Protein AF-A0A3C1A0M5-F1 (afdb_monomer_lite)

Structure (mmCIF, N/CA/C/O backbone):
data_AF-A0A3C1A0M5-F1
#
_entry.id   AF-A0A3C1A0M5-F1
#
loop_
_atom_site.group_PDB
_atom_site.id
_atom_site.type_symbol
_atom_site.label_atom_id
_atom_site.label_alt_id
_atom_site.label_comp_id
_atom_site.label_asym_id
_atom_site.label_entity_id
_atom_site.label_seq_id
_atom_site.pdbx_PDB_ins_code
_atom_site.Cartn_x
_atom_site.Cartn_y
_atom_site.Cartn_z
_atom_site.occupancy
_atom_site.B_iso_or_equiv
_atom_site.auth_seq_id
_atom_site.auth_comp_id
_atom_site.auth_asym_id
_atom_site.auth_atom_id
_atom_site.pdbx_PDB_model_num
ATOM 1 N N . GLY A 1 1 ? -6.409 7.046 7.857 1.00 90.31 1 GLY A N 1
ATOM 2 C CA . GLY A 1 1 ? -5.937 7.730 6.639 1.00 90.31 1 GLY A CA 1
ATOM 3 C C . GLY A 1 1 ? -4.904 6.906 5.899 1.00 90.31 1 GLY A C 1
ATOM 4 O O . GLY A 1 1 ? -5.255 6.249 4.936 1.00 90.31 1 GLY A O 1
ATOM 5 N N . LEU A 1 2 ? -3.653 6.894 6.368 1.00 95.25 2 LEU A N 1
ATOM 6 C CA . LEU A 1 2 ? -2.522 6.297 5.637 1.00 95.25 2 LEU A CA 1
ATOM 7 C C . LEU A 1 2 ? -2.721 4.829 5.232 1.00 95.25 2 LEU A C 1
ATOM 9 O O . LEU A 1 2 ? -2.490 4.498 4.079 1.00 95.25 2 LEU A O 1
ATOM 13 N N . ALA A 1 3 ? -3.193 3.969 6.142 1.00 94.88 3 ALA A N 1
ATOM 14 C CA . ALA A 1 3 ? -3.457 2.564 5.821 1.00 94.88 3 ALA A CA 1
ATOM 15 C C . ALA A 1 3 ? -4.419 2.410 4.628 1.00 94.88 3 ALA A C 1
ATOM 17 O O . ALA A 1 3 ? -4.153 1.622 3.732 1.00 94.88 3 ALA A O 1
ATOM 18 N N . PHE A 1 4 ? -5.478 3.227 4.581 1.00 93.31 4 PHE A N 1
ATOM 19 C CA . PHE A 1 4 ? -6.435 3.234 3.476 1.00 93.31 4 PHE A CA 1
ATOM 20 C C . PHE A 1 4 ? -5.796 3.676 2.159 1.00 93.31 4 PHE A C 1
ATOM 22 O O . PHE A 1 4 ? -5.977 2.986 1.168 1.00 93.31 4 PHE A O 1
ATOM 29 N N . GLN A 1 5 ? -5.020 4.767 2.148 1.00 94.75 5 GLN A N 1
ATOM 30 C CA . GLN A 1 5 ? -4.372 5.230 0.914 1.00 94.75 5 GLN A CA 1
ATOM 31 C C . GLN A 1 5 ? -3.403 4.183 0.354 1.00 94.75 5 GLN A C 1
ATOM 33 O O . GLN A 1 5 ? -3.333 3.991 -0.849 1.00 94.75 5 GLN A O 1
ATOM 38 N N . ILE A 1 6 ? -2.684 3.466 1.222 1.00 95.31 6 ILE A N 1
ATOM 39 C CA . ILE A 1 6 ? -1.785 2.394 0.781 1.00 95.31 6 ILE A CA 1
ATOM 40 C C . ILE A 1 6 ? -2.582 1.226 0.190 1.00 95.31 6 ILE A C 1
ATOM 42 O O . ILE A 1 6 ? -2.184 0.674 -0.832 1.00 95.31 6 ILE A O 1
ATOM 46 N N . THR A 1 7 ? -3.704 0.849 0.810 1.00 93.12 7 THR A N 1
ATOM 47 C CA . THR A 1 7 ? -4.614 -0.159 0.245 1.00 93.12 7 THR A CA 1
ATOM 48 C C . THR A 1 7 ? -5.188 0.296 -1.100 1.00 93.12 7 THR A C 1
ATOM 50 O O . THR A 1 7 ? -5.294 -0.517 -2.011 1.00 93.12 7 THR A O 1
ATOM 53 N N . ASP A 1 8 ? -5.534 1.575 -1.243 1.00 91.31 8 ASP A N 1
ATOM 54 C CA . ASP A 1 8 ? -6.044 2.166 -2.485 1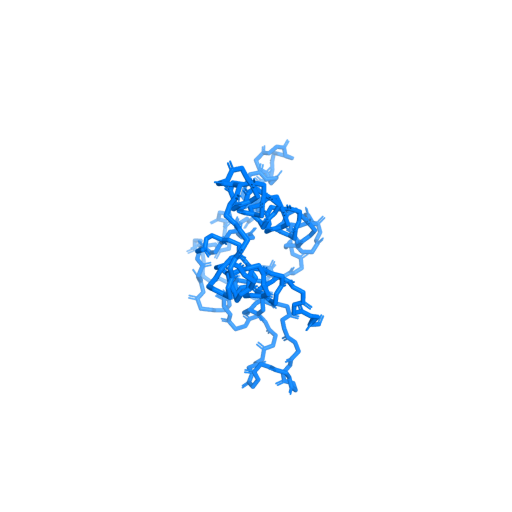.00 91.31 8 ASP A CA 1
ATOM 55 C C . ASP A 1 8 ? -4.989 2.140 -3.601 1.00 91.31 8 ASP A C 1
ATOM 57 O O . ASP A 1 8 ? -5.263 1.638 -4.687 1.00 91.31 8 ASP A O 1
ATOM 61 N N . ASP A 1 9 ? -3.746 2.531 -3.299 1.00 93.25 9 ASP A N 1
ATOM 62 C CA . ASP A 1 9 ? -2.610 2.412 -4.221 1.00 93.25 9 ASP A CA 1
ATOM 63 C C . ASP A 1 9 ? -2.389 0.946 -4.655 1.00 93.25 9 ASP A C 1
ATOM 65 O O . ASP A 1 9 ? -2.118 0.664 -5.821 1.00 93.25 9 ASP A O 1
ATOM 69 N N . LEU A 1 10 ? -2.510 -0.013 -3.726 1.00 92.31 10 LEU A N 1
ATOM 70 C CA . LEU A 1 10 ? -2.396 -1.443 -4.034 1.00 92.31 10 LEU A CA 1
ATOM 71 C C . LEU A 1 10 ? -3.527 -1.920 -4.960 1.00 92.31 10 LEU A C 1
ATOM 73 O O . LEU A 1 10 ? -3.273 -2.710 -5.870 1.00 92.31 10 LEU A O 1
ATOM 77 N N . LEU A 1 11 ? -4.753 -1.442 -4.746 1.00 90.12 11 LEU A N 1
ATOM 78 C CA . LEU A 1 11 ? -5.913 -1.751 -5.583 1.00 90.12 11 LEU A CA 1
ATOM 79 C C . LEU A 1 11 ? -5.791 -1.138 -6.980 1.00 90.12 11 LEU A C 1
ATOM 81 O O . LEU A 1 11 ? -6.109 -1.805 -7.958 1.00 90.12 11 LEU A O 1
ATOM 85 N N . GLY A 1 12 ? -5.292 0.093 -7.088 1.00 89.44 12 GLY A N 1
ATOM 86 C CA . GLY A 1 12 ? -5.098 0.770 -8.372 1.00 89.44 12 GLY A CA 1
ATOM 87 C C . GLY A 1 12 ? -4.052 0.104 -9.273 1.00 89.44 12 GLY A C 1
ATOM 88 O O . GLY A 1 12 ? -4.095 0.264 -10.493 1.00 89.44 12 GLY A O 1
ATOM 89 N N . ILE A 1 13 ? -3.117 -0.655 -8.688 1.00 90.62 13 ILE A N 1
ATOM 90 C CA . ILE A 1 13 ? -2.048 -1.339 -9.428 1.00 90.62 13 ILE A CA 1
ATOM 91 C C . ILE A 1 13 ? -2.345 -2.831 -9.620 1.00 90.62 13 ILE A C 1
ATOM 93 O O . ILE A 1 13 ? -2.183 -3.332 -10.727 1.00 90.62 13 ILE A O 1
ATOM 97 N N . TRP A 1 14 ? -2.784 -3.541 -8.574 1.00 90.50 14 TRP A N 1
ATOM 98 C CA . TRP A 1 14 ? -2.958 -5.004 -8.584 1.00 90.50 14 TRP A CA 1
ATOM 99 C C . TRP A 1 14 ? -4.404 -5.481 -8.408 1.00 90.50 14 TRP A C 1
ATOM 101 O O . TRP A 1 14 ? -4.619 -6.685 -8.290 1.00 90.50 14 TRP A O 1
ATOM 111 N N . GLY A 1 15 ? -5.383 -4.584 -8.306 1.00 86.50 15 GLY A N 1
ATOM 112 C CA . GLY A 1 15 ? -6.778 -4.977 -8.147 1.00 86.50 15 GLY A CA 1
ATOM 113 C C . GLY A 1 15 ? -7.336 -5.629 -9.411 1.00 86.50 15 GLY A C 1
ATOM 114 O O . GLY A 1 15 ? -7.125 -5.127 -10.512 1.00 86.50 15 GLY A O 1
ATOM 115 N N . GLU A 1 16 ? -8.058 -6.737 -9.244 1.00 76.19 16 GLU A N 1
ATOM 116 C CA . GLU A 1 16 ? -8.760 -7.413 -10.337 1.00 76.19 16 GLU A CA 1
ATOM 117 C C . GLU A 1 16 ? -9.899 -6.545 -10.886 1.00 76.19 16 GLU A C 1
ATOM 119 O O . GLU A 1 16 ? -10.648 -5.928 -10.122 1.00 76.19 16 GLU A O 1
ATOM 124 N N . GLU A 1 17 ? -10.069 -6.554 -12.207 1.00 68.06 17 GLU A N 1
ATOM 125 C CA . GLU A 1 17 ? -11.068 -5.741 -12.910 1.00 68.06 17 GLU A CA 1
ATOM 126 C C . GLU A 1 17 ? -12.501 -6.041 -12.456 1.00 68.06 17 GLU A C 1
ATOM 128 O O . GLU A 1 17 ? -13.293 -5.119 -12.262 1.00 68.06 17 GLU A O 1
ATOM 133 N N . GLU A 1 18 ? -12.810 -7.304 -12.148 1.00 60.75 18 GLU A N 1
ATOM 134 C CA . GLU A 1 18 ? -14.112 -7.723 -11.606 1.00 60.75 18 GLU A CA 1
ATOM 135 C C . GLU A 1 18 ? -14.446 -7.064 -10.254 1.00 60.75 18 GLU A C 1
ATOM 137 O O . GLU A 1 18 ? -15.611 -6.983 -9.863 1.00 60.75 18 GLU A O 1
ATOM 142 N N . ARG A 1 19 ? -13.431 -6.582 -9.526 1.00 62.78 19 ARG A N 1
ATOM 143 C CA . ARG A 1 19 ? -13.555 -6.045 -8.163 1.00 62.78 19 ARG A CA 1
ATOM 144 C C . ARG A 1 19 ? -13.366 -4.533 -8.099 1.00 62.78 19 ARG A C 1
ATOM 146 O O . ARG A 1 19 ? -13.902 -3.898 -7.191 1.00 62.78 19 ARG A O 1
ATOM 153 N N . THR A 1 20 ? -12.607 -3.958 -9.029 1.00 62.66 20 THR A N 1
ATOM 154 C CA . THR A 1 20 ? -12.295 -2.520 -9.082 1.00 62.66 20 THR A CA 1
ATOM 155 C C . THR A 1 20 ? -13.055 -1.776 -10.182 1.00 62.66 20 THR A C 1
ATOM 157 O O . THR A 1 20 ? -13.160 -0.552 -10.109 1.00 62.66 20 THR A O 1
ATOM 160 N N . GLY A 1 21 ? -13.582 -2.489 -11.188 1.00 63.81 21 GLY A N 1
ATOM 161 C CA . GLY A 1 21 ? -14.129 -1.907 -12.417 1.00 63.81 21 GLY A CA 1
ATOM 162 C C . GLY A 1 21 ? -13.062 -1.281 -13.326 1.00 63.81 21 GLY A C 1
ATOM 163 O O . GLY A 1 21 ? -13.408 -0.504 -14.214 1.00 63.81 21 GLY A O 1
ATOM 164 N N . LYS A 1 22 ? -11.780 -1.567 -13.064 1.00 63.34 22 LYS A N 1
ATOM 165 C CA . LYS A 1 22 ? -10.605 -0.969 -13.705 1.00 63.34 22 LYS A CA 1
ATOM 166 C C . LYS A 1 22 ? -9.625 -2.040 -14.168 1.00 63.34 22 LYS A C 1
ATOM 168 O O . LYS A 1 22 ? -9.450 -3.050 -13.492 1.00 63.34 22 LYS A O 1
ATOM 173 N N . GLY A 1 23 ? -8.927 -1.789 -15.272 1.00 67.31 23 GLY A N 1
ATOM 174 C CA . GLY A 1 23 ? -7.857 -2.675 -15.728 1.00 67.31 23 GLY A CA 1
ATOM 175 C C . GLY A 1 23 ? -6.683 -2.705 -14.743 1.00 67.31 23 GLY A C 1
ATOM 176 O O . GLY A 1 23 ? -6.331 -1.685 -14.145 1.00 67.31 23 GLY A O 1
ATOM 177 N N . VAL A 1 24 ? -6.042 -3.868 -14.599 1.00 75.06 24 VAL A N 1
ATOM 178 C CA . VAL A 1 24 ? -4.815 -4.022 -13.797 1.00 75.06 24 VAL A CA 1
ATOM 179 C C . VAL A 1 24 ? -3.765 -3.007 -14.264 1.00 75.06 24 VAL A C 1
ATOM 181 O O . VAL A 1 24 ? -3.508 -2.858 -15.463 1.00 75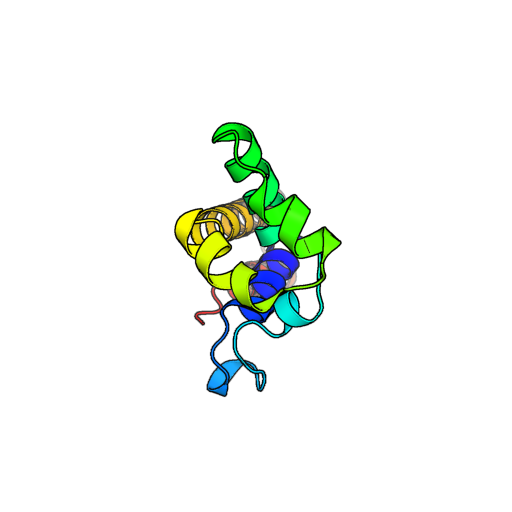.06 24 VAL A O 1
ATOM 184 N N . GLY A 1 25 ? -3.150 -2.304 -13.314 1.00 79.19 25 GLY A N 1
ATOM 185 C CA . GLY A 1 25 ? -2.101 -1.330 -13.594 1.00 79.19 25 GLY A CA 1
ATOM 186 C C . GLY A 1 25 ? -2.574 0.007 -14.181 1.00 79.19 25 GLY A C 1
ATOM 187 O O . GLY A 1 25 ? -1.757 0.735 -14.740 1.00 79.19 25 GLY A O 1
ATOM 188 N N . GLU A 1 26 ? -3.850 0.383 -14.074 1.00 83.38 26 GLU A N 1
ATOM 189 C CA . GLU A 1 26 ? -4.311 1.701 -14.549 1.00 83.38 26 GLU A CA 1
ATOM 190 C C . GLU A 1 26 ? -3.531 2.854 -13.888 1.00 83.38 26 GLU A C 1
ATOM 192 O O . GLU A 1 26 ? -3.130 3.814 -14.549 1.00 83.38 26 GLU A O 1
ATOM 197 N N . ASP A 1 27 ? -3.229 2.723 -12.595 1.00 86.81 27 ASP A N 1
ATOM 198 C CA . ASP A 1 27 ? -2.528 3.760 -11.841 1.00 86.81 27 ASP A CA 1
ATOM 199 C C . ASP A 1 27 ? -1.070 3.951 -12.276 1.00 86.81 27 ASP A C 1
ATOM 201 O O . ASP A 1 27 ? -0.585 5.086 -12.318 1.00 86.81 27 ASP A O 1
ATOM 205 N N . ILE A 1 28 ? -0.380 2.868 -12.641 1.00 89.19 28 ILE A N 1
ATOM 206 C CA . ILE A 1 28 ? 0.985 2.958 -13.178 1.00 89.19 28 ILE A CA 1
ATOM 207 C C . ILE A 1 28 ? 0.987 3.494 -14.608 1.00 89.19 28 ILE A C 1
ATOM 209 O O . ILE A 1 28 ? 1.831 4.326 -14.921 1.00 89.19 28 ILE A O 1
ATOM 213 N N . LYS A 1 29 ? 0.007 3.120 -15.443 1.00 86.38 29 LYS A N 1
ATOM 214 C CA . LYS A 1 29 ? -0.143 3.652 -16.809 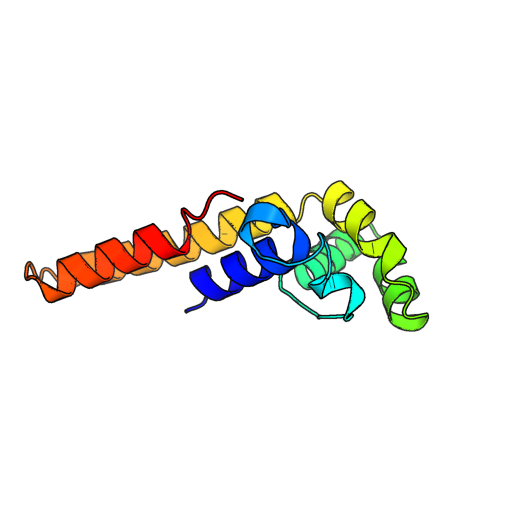1.00 86.38 29 LYS A CA 1
ATOM 215 C C . LYS A 1 29 ? -0.411 5.156 -16.819 1.00 86.38 29 LYS A C 1
ATOM 217 O O . LYS A 1 29 ? 0.004 5.853 -17.737 1.00 86.38 29 LYS A O 1
ATOM 222 N N . ALA A 1 30 ? -1.051 5.670 -15.771 1.00 86.19 30 ALA A N 1
ATOM 223 C CA . ALA A 1 30 ? -1.241 7.100 -15.553 1.00 86.19 30 ALA A CA 1
ATOM 224 C C . ALA A 1 30 ? 0.010 7.823 -15.000 1.00 86.19 30 ALA A C 1
ATOM 226 O O . ALA A 1 30 ? -0.059 9.015 -14.695 1.00 86.19 30 ALA A O 1
ATOM 227 N N . GLY A 1 31 ? 1.137 7.126 -14.813 1.00 87.31 31 GLY A N 1
ATOM 228 C CA . GLY A 1 31 ? 2.379 7.699 -14.292 1.00 87.31 31 GLY A CA 1
ATOM 229 C C . GLY A 1 31 ? 2.295 8.150 -12.831 1.00 87.31 31 GLY A C 1
ATOM 230 O O . GLY A 1 31 ? 3.086 8.996 -12.394 1.00 87.31 31 GLY A O 1
ATOM 231 N N . LYS A 1 32 ? 1.337 7.625 -12.048 1.00 90.56 32 LYS A N 1
ATOM 232 C CA . LYS A 1 32 ? 1.180 8.012 -10.640 1.00 90.56 32 LYS A CA 1
ATOM 233 C C . LYS A 1 32 ? 2.424 7.635 -9.839 1.00 90.56 32 LYS A C 1
ATOM 235 O O . LYS A 1 32 ? 3.010 6.572 -10.013 1.00 90.56 32 LYS A O 1
ATOM 240 N N . LYS A 1 33 ? 2.807 8.506 -8.904 1.00 89.94 33 LYS A N 1
ATOM 241 C CA . LYS A 1 33 ? 3.938 8.302 -7.983 1.00 89.94 33 LYS A CA 1
ATOM 242 C C . LYS A 1 33 ? 3.445 7.777 -6.631 1.00 89.94 33 LYS A C 1
ATOM 244 O O . LYS A 1 33 ? 3.640 8.421 -5.603 1.00 89.94 33 LYS A O 1
ATOM 249 N N . SER A 1 34 ? 2.733 6.654 -6.661 1.00 94.31 34 SER A N 1
ATOM 250 C CA . SER A 1 34 ? 2.155 5.993 -5.483 1.00 94.31 34 SER A CA 1
ATOM 251 C C . SER A 1 34 ? 3.232 5.364 -4.586 1.00 94.31 34 SER A C 1
ATOM 253 O O . SER A 1 34 ? 4.404 5.266 -4.969 1.00 94.31 34 SER A O 1
ATOM 255 N N . LEU A 1 35 ? 2.863 4.918 -3.378 1.00 96.50 35 LEU A N 1
ATOM 256 C CA . LEU A 1 35 ? 3.836 4.330 -2.445 1.00 96.50 35 LEU A CA 1
ATOM 257 C C . LEU A 1 35 ? 4.632 3.142 -3.034 1.00 96.50 35 LEU A C 1
ATOM 259 O O . LEU A 1 35 ? 5.843 3.090 -2.803 1.00 96.50 35 LEU A O 1
ATOM 263 N N . PRO A 1 36 ? 4.031 2.215 -3.808 1.00 96.31 36 PRO A N 1
ATOM 264 C CA . PRO A 1 36 ? 4.784 1.137 -4.444 1.00 96.31 36 PRO A CA 1
ATOM 265 C C . PRO A 1 36 ? 5.914 1.621 -5.361 1.00 96.31 36 PRO A C 1
ATOM 267 O O . PRO A 1 36 ? 7.001 1.049 -5.339 1.00 96.31 36 PRO A O 1
ATOM 270 N N . VAL A 1 37 ? 5.698 2.711 -6.102 1.00 95.81 37 VAL A N 1
ATOM 271 C CA . VAL A 1 37 ? 6.721 3.331 -6.960 1.00 95.81 37 VAL A CA 1
ATOM 272 C C . VAL A 1 37 ? 7.856 3.905 -6.118 1.00 95.81 37 VAL A C 1
ATOM 274 O O . VAL A 1 37 ? 9.027 3.694 -6.425 1.00 95.81 37 VAL A O 1
ATOM 277 N N . VAL A 1 38 ? 7.532 4.595 -5.022 1.00 96.25 38 VAL A N 1
ATOM 278 C CA . VAL A 1 38 ? 8.546 5.128 -4.097 1.00 96.25 38 VAL A CA 1
ATOM 279 C C . VAL A 1 38 ? 9.403 3.995 -3.531 1.00 96.25 38 VAL A C 1
ATOM 281 O O . VAL A 1 38 ? 10.631 4.080 -3.532 1.00 96.25 38 VAL A O 1
ATOM 284 N N . TYR A 1 39 ? 8.774 2.902 -3.096 1.00 98.00 39 TYR A N 1
ATOM 285 C CA . TYR A 1 39 ? 9.494 1.726 -2.610 1.00 98.00 39 TYR A CA 1
ATOM 286 C C . TYR A 1 39 ? 10.326 1.037 -3.687 1.00 98.00 39 TYR A C 1
ATOM 288 O O . TYR A 1 39 ? 11.393 0.518 -3.359 1.00 98.00 39 TYR A O 1
ATOM 296 N N . ALA A 1 40 ? 9.894 1.073 -4.945 1.00 97.00 40 ALA A N 1
ATOM 297 C CA . ALA A 1 40 ? 10.666 0.551 -6.062 1.00 97.00 40 ALA A CA 1
ATOM 298 C C . ALA A 1 40 ? 11.930 1.382 -6.321 1.00 97.00 40 ALA A C 1
ATOM 300 O O . ALA A 1 40 ? 13.015 0.811 -6.396 1.00 97.00 40 ALA A O 1
ATOM 301 N N . PHE A 1 41 ? 11.833 2.717 -6.339 1.00 97.12 41 PHE A N 1
ATOM 302 C CA . PHE A 1 41 ? 13.006 3.596 -6.444 1.00 97.12 41 PHE A CA 1
ATOM 303 C C . PHE A 1 41 ? 14.008 3.380 -5.302 1.00 97.12 41 PHE A C 1
ATOM 305 O O . PHE A 1 41 ? 15.221 3.377 -5.521 1.00 97.12 41 PHE A O 1
ATOM 312 N N . GLU A 1 42 ? 13.521 3.207 -4.071 1.00 97.00 42 GLU A N 1
ATOM 313 C CA . GLU A 1 42 ? 14.388 2.900 -2.931 1.00 97.00 42 GLU A CA 1
ATOM 314 C C . GLU A 1 42 ? 15.116 1.563 -3.106 1.00 97.00 42 GLU A C 1
ATOM 316 O O . GLU A 1 42 ? 16.299 1.462 -2.778 1.00 97.00 42 GLU A O 1
ATOM 321 N N . GLU A 1 43 ? 14.423 0.535 -3.596 1.00 97.25 43 GLU A N 1
ATOM 322 C CA . GLU A 1 43 ? 14.990 -0.800 -3.767 1.00 97.25 43 GLU A CA 1
ATOM 323 C C . GLU A 1 43 ? 15.969 -0.865 -4.947 1.00 97.25 43 GLU A C 1
ATOM 325 O O . GLU A 1 43 ? 17.063 -1.409 -4.799 1.00 97.25 43 GLU A O 1
ATOM 330 N N . GLU A 1 44 ? 15.658 -0.230 -6.078 1.00 96.31 44 GLU A N 1
ATOM 331 C CA . GLU A 1 44 ? 16.601 -0.098 -7.192 1.00 96.31 44 GLU A CA 1
ATOM 332 C C . GLU A 1 44 ? 17.876 0.628 -6.778 1.00 96.31 44 GLU A C 1
ATOM 334 O O . GLU A 1 44 ? 18.975 0.149 -7.063 1.00 96.31 44 GLU A O 1
ATOM 339 N N . ARG A 1 45 ? 17.757 1.732 -6.029 1.00 95.94 45 ARG A N 1
ATOM 340 C CA . ARG A 1 45 ? 18.923 2.466 -5.520 1.00 95.94 45 ARG A CA 1
ATOM 341 C C . ARG A 1 45 ? 19.818 1.578 -4.658 1.00 95.94 45 ARG A C 1
ATOM 343 O O . ARG A 1 45 ? 21.037 1.657 -4.781 1.00 95.94 45 ARG A O 1
ATOM 350 N N . LYS A 1 46 ? 19.241 0.721 -3.807 1.00 95.88 46 LYS A N 1
ATOM 351 C CA . LYS A 1 46 ? 20.013 -0.253 -3.012 1.00 95.88 46 LYS A CA 1
ATOM 352 C C . LYS A 1 46 ? 20.700 -1.299 -3.887 1.00 95.88 46 LYS A C 1
ATOM 354 O O . LYS A 1 46 ? 21.803 -1.723 -3.558 1.00 95.88 46 LYS A O 1
ATOM 359 N N . ARG A 1 47 ? 20.063 -1.704 -4.989 1.00 96.06 47 ARG A N 1
ATOM 360 C CA . ARG A 1 47 ? 20.606 -2.653 -5.975 1.00 96.06 47 ARG A CA 1
ATOM 361 C C . ARG A 1 47 ? 21.571 -2.008 -6.978 1.00 96.06 47 ARG A C 1
ATOM 363 O O . ARG A 1 47 ? 22.160 -2.724 -7.781 1.00 96.06 47 ARG A O 1
ATOM 370 N N . GLY A 1 48 ? 21.740 -0.684 -6.948 1.00 95.88 48 GLY A N 1
ATOM 371 C CA . GLY A 1 48 ? 22.546 0.062 -7.920 1.00 95.88 48 GLY A CA 1
ATOM 372 C C . GLY A 1 48 ? 21.917 0.150 -9.316 1.00 95.88 48 GLY A C 1
ATOM 373 O O . GLY A 1 48 ? 22.625 0.400 -10.286 1.00 95.88 48 GLY A O 1
ATOM 374 N N . GLN A 1 49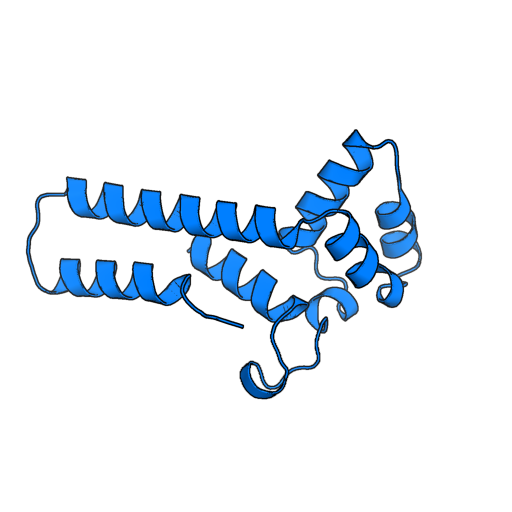 ? 20.607 -0.070 -9.423 1.00 95.62 49 GLN A N 1
ATOM 375 C CA . GLN A 1 49 ? 19.834 -0.007 -10.664 1.00 95.62 49 GLN A CA 1
ATOM 376 C C . GLN A 1 49 ? 19.203 1.384 -10.843 1.00 95.62 49 GLN A C 1
ATOM 378 O O . GLN A 1 49 ? 19.098 2.150 -9.882 1.00 95.62 49 GLN A O 1
ATOM 383 N N . ARG A 1 50 ? 18.807 1.718 -12.078 1.00 94.50 50 ARG A N 1
ATOM 384 C CA . ARG A 1 50 ? 18.177 3.003 -12.444 1.00 94.50 50 ARG A CA 1
ATOM 385 C C . ARG A 1 50 ? 17.035 2.853 -13.460 1.00 94.50 50 ARG A C 1
ATOM 387 O O . ARG A 1 50 ? 16.681 3.825 -14.119 1.00 94.50 50 ARG A O 1
ATOM 394 N N . ARG A 1 51 ? 16.444 1.659 -13.601 1.00 94.69 51 ARG A N 1
ATOM 395 C CA . ARG A 1 51 ? 15.434 1.391 -14.644 1.00 94.69 51 ARG A CA 1
ATOM 396 C C . ARG A 1 51 ? 14.200 2.276 -14.472 1.00 94.69 51 ARG A C 1
ATOM 398 O O . ARG A 1 51 ? 13.631 2.732 -15.457 1.00 94.69 51 ARG A O 1
ATOM 405 N N . LEU A 1 52 ? 13.804 2.574 -13.231 1.00 93.88 52 LEU A N 1
ATOM 406 C CA . LEU A 1 52 ? 12.689 3.486 -12.975 1.00 93.88 52 LEU A CA 1
ATOM 407 C C . LEU A 1 52 ? 12.999 4.936 -13.389 1.00 93.88 52 LEU A C 1
ATOM 409 O O . LEU A 1 52 ? 12.072 5.661 -13.737 1.00 93.88 52 LEU A O 1
ATOM 413 N N . GLU A 1 53 ? 14.260 5.384 -13.367 1.00 93.56 53 GLU A N 1
ATOM 414 C CA . GLU A 1 53 ? 14.617 6.730 -13.848 1.00 93.56 53 GLU A CA 1
ATOM 415 C C . GLU A 1 53 ? 14.406 6.840 -15.365 1.00 93.56 53 GLU A C 1
ATOM 417 O O . GLU A 1 53 ? 13.858 7.838 -15.833 1.00 93.56 53 GLU A O 1
ATOM 422 N N . GLU A 1 54 ? 14.773 5.794 -16.109 1.00 93.12 54 GLU A N 1
ATOM 423 C CA . GLU A 1 54 ? 14.586 5.693 -17.562 1.00 93.12 54 GLU A CA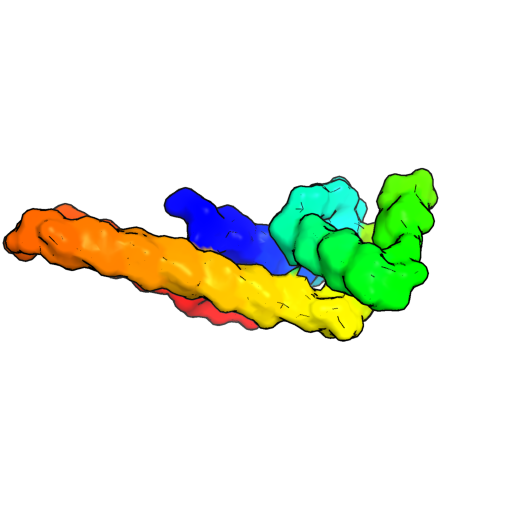 1
ATOM 424 C C . GLU A 1 54 ? 13.092 5.643 -17.922 1.00 93.12 54 GLU A C 1
ATOM 426 O O . GLU A 1 54 ? 12.615 6.498 -18.667 1.00 93.12 54 GLU A O 1
ATOM 431 N N . ILE A 1 55 ? 12.322 4.749 -17.289 1.00 93.06 55 ILE A N 1
ATOM 432 C CA . ILE A 1 55 ? 10.866 4.616 -17.496 1.00 93.06 55 ILE A CA 1
ATOM 433 C C . ILE A 1 55 ? 10.129 5.940 -17.272 1.00 93.06 55 ILE A C 1
ATOM 435 O O . ILE A 1 55 ? 9.303 6.346 -18.088 1.00 93.06 55 ILE A O 1
ATOM 439 N N . TYR A 1 56 ? 10.421 6.642 -16.172 1.00 91.62 56 TYR A N 1
ATOM 440 C CA . TYR A 1 56 ? 9.772 7.924 -15.882 1.00 91.62 56 TYR A CA 1
ATOM 441 C C . TYR A 1 56 ? 10.268 9.069 -16.777 1.00 91.62 56 TYR A C 1
ATOM 443 O O . TYR A 1 56 ? 9.552 10.060 -16.919 1.00 91.62 56 TYR A O 1
ATOM 451 N N . GLY A 1 57 ? 11.468 8.957 -17.354 1.00 91.75 57 GLY A N 1
ATOM 452 C CA . GLY A 1 57 ? 11.997 9.909 -18.331 1.00 91.75 57 GLY A CA 1
ATOM 453 C C . GLY A 1 57 ? 11.350 9.763 -19.710 1.00 91.75 57 GLY A C 1
ATOM 454 O O . GLY A 1 57 ? 11.030 10.769 -20.339 1.00 91.75 57 GLY A O 1
ATOM 455 N N . GLU A 1 58 ? 11.121 8.525 -20.150 1.00 92.25 58 GLU A N 1
ATOM 456 C CA . GLU A 1 58 ? 10.525 8.198 -21.455 1.00 92.25 58 GLU A CA 1
ATOM 457 C C . GLU A 1 58 ? 8.991 8.111 -21.422 1.00 92.25 58 GLU A C 1
ATOM 459 O O . GLU A 1 58 ? 8.349 8.105 -22.469 1.00 92.25 58 GLU A O 1
ATOM 464 N N . ALA A 1 59 ? 8.402 8.092 -20.221 1.00 88.56 59 ALA A N 1
ATOM 465 C CA . ALA A 1 59 ? 6.981 7.839 -19.979 1.00 88.56 59 ALA A CA 1
ATOM 466 C C . ALA A 1 59 ? 6.496 6.468 -20.505 1.00 88.56 59 ALA A C 1
ATOM 468 O O . ALA A 1 59 ? 5.320 6.312 -20.841 1.00 88.56 59 ALA A O 1
ATOM 469 N N . ASP A 1 60 ? 7.386 5.468 -20.529 1.00 88.06 60 ASP A N 1
ATOM 470 C CA . ASP A 1 60 ? 7.083 4.080 -20.904 1.00 88.06 60 ASP A CA 1
ATOM 471 C C . ASP A 1 60 ? 6.679 3.244 -19.677 1.00 88.06 60 ASP A C 1
ATOM 473 O O . ASP A 1 60 ? 7.461 2.494 -19.087 1.00 88.06 60 ASP A O 1
ATOM 477 N N . PHE A 1 61 ? 5.431 3.407 -19.243 1.00 88.88 61 PHE A N 1
ATOM 478 C CA . PHE A 1 61 ? 4.933 2.762 -18.026 1.00 88.88 61 PHE A CA 1
ATOM 479 C C . PHE A 1 61 ? 4.531 1.292 -18.200 1.00 88.88 61 PHE A C 1
ATOM 481 O O . PHE A 1 61 ? 4.245 0.630 -17.197 1.00 88.88 61 PHE A O 1
ATOM 488 N N . ASP A 1 62 ? 4.538 0.751 -19.422 1.00 85.62 62 ASP A N 1
ATOM 489 C CA . ASP A 1 62 ? 4.186 -0.654 -19.664 1.00 85.62 62 ASP A CA 1
ATOM 490 C C . ASP A 1 62 ? 5.219 -1.609 -19.036 1.00 85.62 62 ASP A C 1
ATOM 492 O O . ASP A 1 62 ? 4.869 -2.690 -18.556 1.00 85.62 62 ASP A O 1
ATOM 496 N N . ALA A 1 63 ? 6.478 -1.173 -18.926 1.00 87.19 63 ALA A N 1
ATOM 497 C CA . ALA A 1 63 ? 7.552 -1.916 -18.267 1.00 87.19 63 ALA A CA 1
ATOM 498 C C . ALA A 1 63 ? 7.533 -1.829 -16.725 1.00 87.19 63 ALA A C 1
ATOM 500 O O . ALA A 1 63 ? 8.315 -2.516 -16.061 1.00 87.19 63 ALA A O 1
ATOM 501 N N . LEU A 1 64 ? 6.663 -1.006 -16.123 1.00 91.75 64 LEU A N 1
ATOM 502 C CA . LEU A 1 64 ? 6.732 -0.718 -14.687 1.00 91.75 64 LEU A CA 1
ATOM 503 C C . LEU A 1 64 ? 6.212 -1.877 -13.824 1.00 91.75 64 LEU A C 1
ATOM 505 O O . LEU A 1 64 ? 6.854 -2.220 -12.832 1.00 91.75 64 LEU A O 1
ATOM 509 N N . LEU A 1 65 ? 5.093 -2.517 -14.193 1.00 91.69 65 LEU A N 1
ATOM 510 C CA . LEU A 1 65 ? 4.487 -3.584 -13.375 1.00 91.69 65 LEU A CA 1
ATOM 511 C C . LEU A 1 65 ? 5.441 -4.762 -13.111 1.00 91.69 65 LEU A C 1
ATOM 513 O O . LEU A 1 65 ? 5.608 -5.108 -11.939 1.00 91.69 65 LEU A O 1
ATOM 517 N N . PRO A 1 66 ? 6.122 -5.338 -14.126 1.00 92.25 66 PRO A N 1
ATOM 518 C CA . PRO A 1 66 ? 7.063 -6.433 -13.897 1.00 92.25 66 PRO A CA 1
ATOM 519 C C . PRO A 1 66 ? 8.209 -6.052 -12.951 1.00 92.25 66 PRO A C 1
ATOM 521 O O . PRO A 1 66 ? 8.642 -6.871 -12.143 1.00 92.25 66 PRO A O 1
ATOM 524 N N . ILE A 1 67 ? 8.675 -4.799 -13.000 1.00 94.75 67 ILE A N 1
ATOM 525 C CA . ILE A 1 67 ? 9.727 -4.306 -12.101 1.00 94.75 67 ILE A CA 1
ATOM 526 C C . ILE A 1 67 ? 9.200 -4.203 -10.667 1.00 94.75 67 ILE A C 1
ATOM 528 O O . ILE A 1 67 ? 9.878 -4.633 -9.735 1.00 94.75 67 ILE A O 1
ATOM 532 N N . LEU A 1 68 ? 7.984 -3.686 -10.460 1.00 95.12 68 LEU A N 1
ATOM 533 C CA . LEU A 1 68 ? 7.377 -3.644 -9.123 1.00 95.12 68 LEU A CA 1
ATOM 534 C C . LEU A 1 68 ? 7.243 -5.058 -8.521 1.00 95.12 68 LEU A C 1
ATOM 536 O O . LEU A 1 68 ? 7.493 -5.247 -7.327 1.00 95.12 68 LEU A O 1
ATOM 540 N N . GLU A 1 69 ? 6.891 -6.054 -9.337 1.00 93.44 69 GLU A N 1
ATOM 541 C CA . GLU A 1 69 ? 6.812 -7.458 -8.917 1.00 93.44 69 GLU A CA 1
ATOM 542 C C . GLU A 1 69 ? 8.190 -8.057 -8.597 1.00 93.44 69 GLU A C 1
ATOM 544 O O . GLU A 1 69 ? 8.360 -8.667 -7.539 1.00 93.44 69 GLU A O 1
ATOM 549 N N . GLU A 1 70 ? 9.203 -7.821 -9.439 1.00 95.75 70 GLU A N 1
ATOM 550 C CA . GLU A 1 70 ? 10.591 -8.253 -9.202 1.00 95.75 70 GLU A CA 1
ATOM 551 C C . GLU A 1 70 ? 11.147 -7.698 -7.878 1.00 95.75 70 GLU A C 1
ATOM 553 O O . GLU A 1 70 ? 11.844 -8.387 -7.122 1.00 95.75 70 GLU A O 1
ATOM 558 N N . LEU A 1 71 ? 10.828 -6.438 -7.581 1.00 96.38 71 LEU A N 1
ATOM 559 C CA . LEU A 1 71 ? 11.264 -5.743 -6.373 1.00 96.38 71 LEU A CA 1
ATOM 560 C C . LEU A 1 71 ? 10.417 -6.100 -5.138 1.00 96.38 71 LEU A C 1
ATOM 562 O O . LEU A 1 71 ? 10.767 -5.678 -4.036 1.00 96.38 71 LEU A O 1
ATOM 566 N N . LYS A 1 72 ? 9.341 -6.889 -5.294 1.00 95.62 72 LYS A N 1
ATOM 567 C CA . LYS A 1 72 ? 8.439 -7.335 -4.212 1.00 95.62 72 LYS A CA 1
ATOM 568 C C . LYS A 1 72 ? 7.899 -6.180 -3.363 1.00 95.62 72 LYS A C 1
ATOM 570 O O . LYS A 1 72 ? 7.779 -6.259 -2.137 1.00 95.62 72 LYS A O 1
ATOM 575 N N . VAL A 1 73 ? 7.594 -5.052 -4.011 1.00 96.50 73 VAL A N 1
ATOM 576 C CA . VAL A 1 73 ? 7.126 -3.852 -3.295 1.00 96.50 73 VAL A CA 1
ATOM 577 C C . VAL A 1 73 ? 5.688 -3.998 -2.801 1.00 96.50 73 VAL A C 1
ATOM 579 O O . VAL A 1 73 ? 5.304 -3.328 -1.842 1.00 96.50 73 VAL A O 1
ATOM 582 N N . LYS A 1 74 ? 4.905 -4.901 -3.406 1.00 94.81 74 LYS A N 1
ATOM 583 C CA . LYS A 1 74 ? 3.524 -5.206 -3.014 1.00 94.81 74 LYS A CA 1
ATOM 584 C C . LYS A 1 74 ? 3.454 -5.671 -1.560 1.00 94.81 74 LYS A C 1
ATOM 586 O O . LYS A 1 74 ? 2.669 -5.138 -0.776 1.00 94.81 74 LYS A O 1
ATOM 591 N N . GLU A 1 75 ? 4.304 -6.621 -1.179 1.00 94.62 75 GLU A N 1
ATOM 592 C CA . GLU A 1 75 ? 4.398 -7.161 0.180 1.00 94.62 75 GLU A CA 1
ATOM 593 C C . GLU A 1 75 ? 4.817 -6.068 1.164 1.00 94.62 75 GLU A C 1
ATOM 595 O O . GLU A 1 75 ? 4.166 -5.869 2.190 1.00 94.62 75 GLU A O 1
ATOM 600 N N . ARG A 1 76 ? 5.826 -5.271 0.798 1.00 96.56 76 ARG A N 1
ATOM 601 C CA . ARG A 1 76 ? 6.309 -4.154 1.617 1.00 96.56 76 ARG A CA 1
ATOM 602 C C . ARG A 1 76 ? 5.226 -3.095 1.864 1.00 96.56 76 ARG A C 1
ATOM 604 O O . ARG A 1 76 ? 5.104 -2.565 2.970 1.00 96.56 76 ARG A O 1
ATOM 611 N N . CYS A 1 77 ? 4.412 -2.780 0.857 1.00 96.69 77 CYS A N 1
ATOM 612 C CA . CYS A 1 77 ? 3.263 -1.886 1.005 1.00 96.69 77 CYS A CA 1
ATOM 613 C C . CYS A 1 77 ? 2.179 -2.491 1.908 1.00 96.69 77 CYS A C 1
ATOM 615 O O . CYS A 1 77 ? 1.662 -1.790 2.779 1.00 96.69 77 CYS A O 1
ATOM 617 N N . ARG A 1 78 ? 1.872 -3.788 1.770 1.00 94.75 78 ARG A N 1
ATOM 618 C CA . ARG A 1 78 ? 0.919 -4.490 2.650 1.00 94.75 78 ARG A CA 1
ATOM 619 C C . ARG A 1 78 ? 1.362 -4.449 4.110 1.00 94.75 78 ARG A C 1
ATOM 621 O O . ARG A 1 78 ? 0.581 -4.062 4.977 1.00 94.75 78 ARG A O 1
ATOM 628 N N . GLU A 1 79 ? 2.626 -4.757 4.383 1.00 96.00 79 GLU A N 1
ATOM 629 C CA . GLU A 1 79 ? 3.208 -4.653 5.726 1.00 96.00 79 GLU A CA 1
ATOM 630 C C . GLU A 1 79 ? 3.086 -3.231 6.285 1.00 96.00 79 GLU A C 1
ATOM 632 O O . GLU A 1 79 ? 2.725 -3.035 7.448 1.00 96.00 79 GLU A O 1
ATOM 637 N N . ARG A 1 80 ? 3.323 -2.214 5.447 1.00 97.38 80 ARG A N 1
ATOM 638 C CA . ARG A 1 80 ? 3.184 -0.809 5.840 1.00 97.38 80 ARG A CA 1
ATOM 639 C C . ARG A 1 80 ? 1.736 -0.431 6.166 1.00 97.38 80 ARG A C 1
ATOM 641 O O . ARG A 1 80 ? 1.514 0.284 7.146 1.00 97.38 80 ARG A O 1
ATOM 648 N N . ALA A 1 81 ? 0.763 -0.904 5.388 1.00 96.31 81 ALA A N 1
ATOM 649 C CA . ALA A 1 81 ? -0.658 -0.687 5.657 1.00 96.31 81 ALA A CA 1
ATOM 650 C C . ALA A 1 81 ? -1.074 -1.328 6.991 1.00 96.31 81 ALA A C 1
ATOM 652 O O . ALA A 1 81 ? -1.646 -0.646 7.847 1.00 96.31 81 ALA A O 1
ATOM 653 N N . HIS A 1 82 ? -0.695 -2.591 7.216 1.00 95.75 82 HIS A N 1
ATOM 654 C CA . HIS A 1 82 ? -0.942 -3.295 8.478 1.00 95.75 82 HIS A CA 1
ATOM 655 C C . HIS A 1 82 ? -0.262 -2.622 9.670 1.00 95.75 82 HIS A C 1
ATOM 657 O O . HIS A 1 82 ? -0.862 -2.511 10.736 1.00 95.75 82 HIS A O 1
ATOM 663 N N . HIS A 1 83 ? 0.956 -2.103 9.500 1.00 97.06 83 HIS A N 1
ATOM 664 C CA . HIS A 1 83 ? 1.634 -1.344 10.547 1.00 97.06 83 HIS A CA 1
ATOM 665 C C . HIS A 1 83 ? 0.814 -0.121 10.985 1.00 97.06 83 HIS A C 1
ATOM 667 O O . HIS A 1 83 ? 0.635 0.109 12.181 1.00 97.06 83 HIS A O 1
ATOM 673 N N . PHE A 1 84 ? 0.281 0.657 10.038 1.00 97.50 84 PHE A N 1
ATOM 674 C CA . PHE A 1 84 ? -0.552 1.815 10.372 1.00 97.50 84 PHE A CA 1
ATOM 675 C C . PHE A 1 84 ? -1.911 1.429 10.964 1.00 97.50 84 PHE A C 1
ATOM 677 O O . PHE A 1 84 ? -2.380 2.120 11.867 1.00 97.50 84 PHE A O 1
ATOM 684 N N . GLN A 1 85 ? -2.526 0.340 10.498 1.00 96.50 85 GLN A N 1
ATOM 685 C CA . GLN A 1 85 ? -3.755 -0.200 11.084 1.00 96.50 85 GLN A CA 1
ATOM 686 C C . GLN A 1 85 ? -3.536 -0.619 12.537 1.00 96.50 85 GLN A C 1
ATOM 688 O O . GLN A 1 85 ? -4.272 -0.176 13.415 1.00 96.50 85 GLN A O 1
ATOM 693 N N . LYS A 1 86 ? -2.491 -1.410 12.800 1.00 96.56 86 LYS A N 1
ATOM 694 C CA . LYS A 1 86 ? -2.132 -1.857 14.146 1.00 96.56 86 LYS A CA 1
ATOM 695 C C . LYS A 1 86 ? -1.930 -0.670 15.083 1.00 96.56 86 LYS A C 1
ATOM 697 O O . LYS A 1 86 ? -2.554 -0.619 16.134 1.00 96.56 86 LYS A O 1
ATOM 702 N N . ARG A 1 87 ? -1.146 0.328 14.664 1.00 97.69 87 ARG A N 1
ATOM 703 C CA . ARG A 1 87 ? -0.948 1.550 15.456 1.00 97.69 87 ARG A CA 1
ATOM 704 C C . ARG A 1 87 ? -2.254 2.291 15.734 1.00 97.69 87 ARG A C 1
ATOM 706 O O . ARG A 1 87 ? -2.441 2.787 16.835 1.00 97.69 87 ARG A O 1
ATOM 713 N N . ALA A 1 88 ? -3.153 2.382 14.755 1.00 96.31 88 ALA A N 1
ATOM 714 C CA . ALA A 1 88 ? -4.446 3.033 14.955 1.00 96.31 88 ALA A CA 1
ATOM 715 C C . ALA A 1 88 ? -5.313 2.287 15.983 1.00 96.31 88 ALA A C 1
ATOM 717 O O . ALA A 1 88 ? -5.943 2.931 16.816 1.00 96.31 88 ALA A O 1
ATOM 718 N N . LEU A 1 89 ? -5.317 0.952 15.945 1.00 95.88 89 LEU A N 1
ATOM 719 C CA . LEU A 1 89 ? -6.033 0.113 16.908 1.00 95.88 89 LEU A CA 1
ATOM 720 C C . LEU A 1 89 ? -5.438 0.222 18.317 1.00 95.88 89 LEU A C 1
ATOM 722 O O . LEU A 1 89 ? -6.189 0.387 19.271 1.00 95.88 89 LEU A O 1
ATOM 726 N N . GLU A 1 90 ? -4.110 0.214 18.442 1.00 97.19 90 GLU A N 1
ATOM 727 C CA . GLU A 1 90 ? -3.417 0.393 19.725 1.00 97.19 90 GLU A CA 1
ATOM 728 C C . GLU A 1 90 ? -3.732 1.761 20.349 1.00 97.19 90 GLU A C 1
ATOM 730 O O . GLU A 1 90 ? -4.073 1.844 21.526 1.00 97.19 90 GLU A O 1
ATOM 735 N N . GLU A 1 91 ? -3.671 2.848 19.572 1.00 96.38 91 GLU A N 1
ATOM 736 C CA . GLU A 1 91 ? -4.020 4.187 20.070 1.00 96.38 91 GLU A CA 1
ATOM 737 C C . GLU A 1 91 ? -5.500 4.295 20.448 1.00 96.38 91 GLU A C 1
ATOM 739 O O . GLU A 1 91 ? -5.846 4.935 21.442 1.00 96.38 91 GLU A O 1
ATOM 744 N N . LEU A 1 92 ? -6.377 3.630 19.694 1.00 95.81 92 LEU A N 1
ATOM 745 C CA . LEU A 1 92 ? -7.789 3.536 20.024 1.00 95.81 92 LEU A CA 1
ATOM 746 C C . LEU A 1 92 ? -7.960 2.811 21.372 1.00 95.81 92 LEU A C 1
ATOM 748 O O . LEU A 1 92 ? -8.566 3.355 22.291 1.00 95.81 92 LEU A O 1
ATOM 752 N N . GLU A 1 93 ? -7.370 1.633 21.556 1.00 95.75 93 GLU A N 1
ATOM 753 C CA . GLU A 1 93 ? -7.437 0.866 22.810 1.00 95.75 93 GLU A CA 1
ATOM 754 C C . GLU A 1 93 ? -6.900 1.636 24.024 1.00 95.75 93 GLU A C 1
ATOM 756 O O . GLU A 1 93 ? -7.513 1.610 25.093 1.00 95.75 93 GLU A O 1
ATOM 761 N N . ARG A 1 94 ? -5.817 2.403 23.855 1.00 97.25 94 ARG A N 1
ATOM 762 C CA . ARG A 1 94 ? -5.214 3.221 24.923 1.00 97.25 94 ARG A CA 1
ATOM 763 C C . ARG A 1 94 ? -6.139 4.284 25.505 1.00 97.25 94 ARG A C 1
ATOM 765 O O . ARG A 1 94 ? -5.883 4.749 26.613 1.00 97.25 94 ARG A O 1
ATOM 772 N N . THR A 1 95 ? -7.205 4.667 24.801 1.00 96.25 95 THR A N 1
ATOM 773 C CA . THR A 1 95 ? -8.206 5.600 25.343 1.00 96.25 95 THR A CA 1
ATOM 774 C C . THR A 1 95 ? -8.952 5.027 26.550 1.00 96.25 95 THR A C 1
ATOM 776 O O . THR A 1 95 ? -9.497 5.797 27.336 1.00 96.25 95 THR A O 1
ATOM 779 N N . GLY A 1 96 ? -9.011 3.694 26.694 1.00 95.56 96 GLY A N 1
ATOM 780 C CA . GLY A 1 96 ? -9.775 3.017 27.747 1.00 95.56 96 GLY A CA 1
ATOM 781 C C . GLY A 1 96 ? -11.296 3.194 27.638 1.00 95.56 96 GLY A C 1
ATOM 782 O O . GLY A 1 96 ? -12.027 2.796 28.541 1.00 95.56 96 GLY A O 1
ATOM 783 N N . ILE A 1 97 ? -11.786 3.801 26.553 1.00 95.88 97 ILE A N 1
ATOM 784 C CA . ILE A 1 97 ? -13.210 4.039 26.319 1.00 95.88 97 ILE A CA 1
ATOM 785 C C . ILE A 1 97 ? -13.823 2.782 25.698 1.00 95.88 97 ILE A C 1
ATOM 787 O O . ILE A 1 97 ? -13.396 2.349 24.630 1.00 95.88 97 ILE A O 1
ATOM 791 N N . ASP A 1 98 ? -14.878 2.248 26.311 1.00 93.38 98 ASP A N 1
ATOM 792 C CA . ASP A 1 98 ? -15.705 1.195 25.713 1.00 93.38 98 ASP A CA 1
ATOM 793 C C . ASP A 1 98 ? -17.114 1.723 25.427 1.00 93.38 98 ASP A C 1
ATOM 795 O O . ASP A 1 98 ? -18.006 1.727 26.276 1.00 93.38 98 ASP A O 1
ATOM 799 N N . ASN A 1 99 ? -17.308 2.227 24.209 1.00 96.38 99 ASN A N 1
ATOM 800 C CA . ASN A 1 99 ? -18.605 2.683 23.730 1.00 96.38 99 ASN A CA 1
ATOM 801 C C . ASN A 1 99 ? -18.815 2.317 22.255 1.00 96.38 99 ASN A C 1
ATOM 803 O O . ASN A 1 99 ? -17.932 1.789 21.575 1.00 96.38 99 ASN A O 1
ATOM 807 N N . GLN A 1 100 ? -20.013 2.602 21.748 1.00 97.38 100 GLN A N 1
ATOM 808 C CA . GLN A 1 100 ? -20.381 2.270 20.375 1.00 97.38 100 GLN A CA 1
ATOM 809 C C . GLN A 1 100 ? -19.494 2.961 19.329 1.00 97.38 100 GLN A C 1
ATOM 811 O O . GLN A 1 100 ? -19.104 2.323 18.356 1.00 97.38 100 GLN A O 1
ATOM 816 N N . ALA A 1 101 ? -19.139 4.234 19.528 1.00 96.19 101 ALA A N 1
ATOM 817 C CA . ALA A 1 101 ? -18.283 4.963 18.592 1.00 96.19 101 ALA A CA 1
ATOM 818 C C . ALA A 1 101 ? -16.892 4.317 18.483 1.00 96.19 101 ALA A C 1
ATOM 820 O O . ALA A 1 101 ? -16.353 4.172 17.390 1.00 96.19 101 ALA A O 1
ATOM 821 N N . GLN A 1 102 ? -16.352 3.861 19.611 1.00 95.75 102 GLN A N 1
ATOM 822 C CA . GLN A 1 102 ? -15.098 3.121 19.693 1.00 95.75 102 GLN A CA 1
ATOM 823 C C . GLN A 1 102 ? -15.137 1.815 18.896 1.00 95.75 102 GLN A C 1
ATOM 825 O O . GLN A 1 102 ? -14.245 1.545 18.094 1.00 95.75 102 GLN A O 1
ATOM 830 N N . ARG A 1 103 ? -16.220 1.044 19.041 1.00 95.56 103 ARG A N 1
ATOM 831 C CA . ARG A 1 103 ? -16.433 -0.179 18.257 1.00 95.56 103 ARG A CA 1
ATOM 832 C C . ARG A 1 103 ? -16.523 0.112 16.759 1.00 95.56 103 ARG A C 1
ATOM 834 O O . ARG A 1 103 ? -15.793 -0.504 15.995 1.00 95.56 103 ARG A O 1
ATOM 841 N N . HIS A 1 104 ? -17.286 1.126 16.349 1.00 96.44 104 HIS A N 1
ATOM 842 C CA . HIS A 1 104 ? -17.368 1.516 14.937 1.00 96.44 104 HIS A CA 1
ATOM 843 C C . HIS A 1 104 ? -16.013 1.951 14.352 1.00 96.44 104 HIS A C 1
ATOM 845 O O . HIS A 1 104 ? -15.709 1.633 13.204 1.00 96.44 104 HIS A O 1
ATOM 851 N N . LEU A 1 105 ? -15.182 2.667 15.120 1.00 95.50 105 LEU A N 1
ATOM 852 C CA . LEU A 1 105 ? -13.836 3.050 14.679 1.00 95.50 105 LEU A CA 1
ATOM 853 C C . LEU A 1 105 ? -12.912 1.835 14.527 1.00 95.50 105 LEU A C 1
ATOM 855 O O . LEU A 1 105 ? -12.149 1.778 13.561 1.00 95.50 105 LEU A O 1
ATOM 859 N N . ARG A 1 106 ? -12.997 0.863 15.445 1.00 95.00 106 ARG A N 1
ATOM 860 C CA . ARG A 1 106 ? -12.272 -0.412 15.350 1.00 95.00 106 ARG A CA 1
ATOM 861 C C . ARG A 1 106 ? -12.687 -1.177 14.094 1.00 95.00 106 ARG A C 1
ATOM 863 O O . ARG A 1 106 ? -11.818 -1.551 13.309 1.00 95.00 106 ARG A O 1
ATOM 870 N N . ASP A 1 107 ? -13.988 -1.341 13.876 1.00 94.25 107 ASP A N 1
ATOM 871 C CA . ASP A 1 107 ? -14.531 -2.067 12.723 1.00 94.25 107 ASP A CA 1
ATOM 872 C C . ASP A 1 107 ? -14.117 -1.404 11.404 1.00 94.25 107 ASP A C 1
ATOM 874 O O . ASP A 1 107 ? -13.662 -2.075 10.477 1.00 94.25 107 ASP A O 1
ATOM 878 N N . LEU A 1 108 ? -14.181 -0.069 11.339 1.00 93.56 108 LEU A N 1
ATOM 879 C CA . LEU A 1 108 ? -13.703 0.692 10.188 1.00 93.56 108 LEU A CA 1
ATOM 880 C C . LEU A 1 108 ? -12.205 0.463 9.947 1.00 93.56 108 LEU A C 1
ATOM 882 O O . LEU A 1 108 ? -11.796 0.210 8.817 1.00 93.56 108 LEU A O 1
ATOM 886 N N . ALA A 1 109 ? -11.370 0.538 10.986 1.00 93.06 109 ALA A N 1
ATOM 887 C CA . ALA A 1 109 ? -9.930 0.333 10.848 1.00 93.06 109 ALA A CA 1
ATOM 888 C C . ALA A 1 109 ? -9.587 -1.080 10.346 1.00 93.06 109 ALA A C 1
ATOM 890 O O . ALA A 1 109 ? -8.695 -1.219 9.505 1.00 93.06 109 ALA A O 1
ATOM 891 N N . LEU A 1 110 ? -10.299 -2.109 10.819 1.00 92.25 110 LEU A N 1
ATOM 892 C CA . LEU A 1 110 ? -10.158 -3.493 10.353 1.00 92.25 110 LEU A CA 1
ATOM 893 C C . LEU A 1 110 ? -10.555 -3.626 8.877 1.00 92.25 110 LEU A C 1
ATOM 895 O O . LEU A 1 110 ? -9.765 -4.090 8.051 1.00 92.25 110 LEU A O 1
ATOM 899 N N . PHE A 1 111 ? -11.723 -3.092 8.522 1.00 90.38 111 PHE A N 1
ATOM 900 C CA . PHE A 1 111 ? -12.267 -3.146 7.168 1.00 90.38 111 PHE A CA 1
ATOM 901 C C . PHE A 1 111 ? -11.369 -2.491 6.102 1.00 90.38 111 PHE A C 1
ATOM 903 O O . PHE A 1 111 ? -11.279 -2.982 4.976 1.00 90.38 111 PHE A O 1
ATOM 910 N N . LEU A 1 112 ? -10.687 -1.385 6.423 1.00 88.38 112 LEU A N 1
ATOM 911 C CA . LEU A 1 112 ? -9.923 -0.607 5.434 1.00 88.38 112 LEU A CA 1
ATOM 912 C C . LEU A 1 112 ? -8.666 -1.313 4.888 1.00 88.38 112 LEU A C 1
ATOM 914 O O . LEU A 1 112 ? -8.157 -0.894 3.846 1.00 88.38 112 LEU A O 1
ATOM 918 N N . VAL A 1 113 ? -8.149 -2.349 5.559 1.00 85.06 113 VAL A N 1
ATOM 919 C CA . VAL A 1 113 ? -6.936 -3.077 5.121 1.00 85.06 113 VAL A CA 1
ATOM 920 C C . VAL A 1 113 ? -7.235 -4.514 4.699 1.00 85.06 113 VAL A C 1
ATOM 922 O O . VAL A 1 113 ? -6.555 -5.038 3.825 1.00 85.06 113 VAL A O 1
ATOM 925 N N . GLU A 1 114 ? -8.291 -5.142 5.222 1.00 77.88 114 GLU A N 1
ATOM 926 C CA . GLU A 1 114 ? -8.661 -6.528 4.885 1.00 77.88 114 GLU A CA 1
ATOM 927 C C . GLU A 1 114 ? -9.302 -6.710 3.501 1.00 77.88 114 GLU A C 1
ATOM 929 O O . GLU A 1 114 ? -9.746 -7.810 3.159 1.00 77.88 114 GLU A O 1
ATOM 934 N N . ARG A 1 115 ? -9.340 -5.662 2.672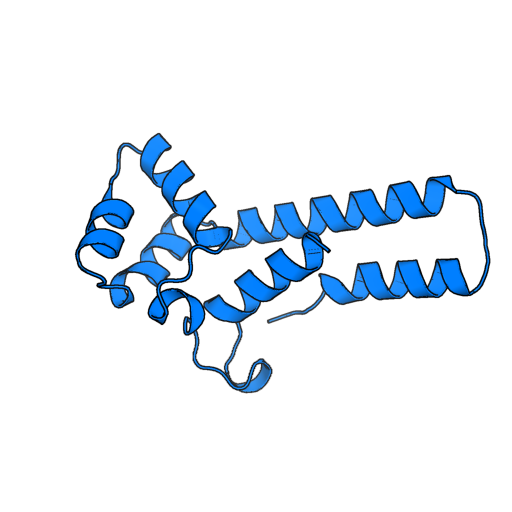 1.00 68.06 115 ARG A N 1
ATOM 935 C CA . ARG A 1 115 ? -9.786 -5.768 1.282 1.00 68.06 115 ARG A CA 1
ATOM 936 C C . ARG A 1 115 ? -8.893 -6.775 0.556 1.00 68.06 115 ARG A C 1
ATOM 938 O O . ARG A 1 115 ? -7.808 -6.434 0.104 1.00 68.06 115 ARG A O 1
ATOM 945 N N . ARG A 1 116 ? -9.342 -8.031 0.450 1.00 56.06 116 ARG A N 1
ATOM 946 C CA . ARG A 1 116 ? -8.759 -8.991 -0.492 1.00 56.06 116 ARG A CA 1
ATOM 947 C C . ARG A 1 116 ? -8.929 -8.385 -1.882 1.00 56.06 116 ARG A C 1
ATOM 949 O O . ARG A 1 116 ? -9.997 -7.846 -2.153 1.00 56.06 116 ARG A O 1
ATOM 956 N N . PHE A 1 117 ? -7.910 -8.468 -2.715 1.00 57.75 117 PHE A N 1
ATOM 957 C CA . PHE A 1 117 ? -7.954 -8.238 -4.154 1.00 57.75 117 PHE A CA 1
ATOM 958 C C . PHE A 1 117 ? -7.303 -9.461 -4.756 1.00 57.75 117 PHE A C 1
ATOM 960 O O . PHE A 1 117 ? -6.157 -9.766 -4.335 1.00 57.75 117 PHE A O 1
#

Sequence (117 aa):
GLAFQITDDLLGIWGEEERTGKGVGEDIKAGKKSLPVVYAFEEERKRGQRRLEEIYGEADFDALLPILEELKVKERCRERAHHFQKRALEELERTGIDNQAQRHLRDLALFLVERRF

Secondary structure (DSSP, 8-state):
-HHHHHHHHHHHHH--HHHHSS-TTHHHHTT---HHHHHHHHHHHHHT--HHHHHHHHT-GGGHHHHHHHTTHHHHHHHHHHHHHHHHHHHHHHT---SHHHHHHHHHHHHTT----

Foldseek 3Di:
DLLLQLLVVLCCAANDCVGNVDDHHNCLLVVHCGPLVVLLVVQCVVVVHCVSVVCSVVVVSVPVNVSSVVSVSSVVSLVVSVVVLVVQLVVLVVVVDDDPVSVVSNVVSVVSNPPDD

pLDDT: mean 90.51, std 9.54, range [56.06, 98.0]

Radius of gyration: 16.79 Å; chains: 1; bounding box: 43×19×49 Å